Protein AF-A0A7V4DCA7-F1 (afdb_monomer)

Radius of gyration: 17.15 Å; Cα contacts (8 Å, |Δi|>4): 212; chains: 1; bounding box: 42×30×45 Å

Secondary structure (DSSP, 8-state):
-HHHHHHHHHHHHHHHHHHHHHTHHHHHHHHHHHHTTS---HHHHHHHHHHHHHTTSS-HHHHHHHHHHHHHHHHHHHHHIIIIIHHHHHHHHHHHHT--HHHHHHHHHHHHHHHHHHHHHHTTSHHHHHHTHHHHHHTT--HHHHHHHHHHHHHHHHHHHHHH-

pLDDT: mean 76.74, std 6.55, range [48.75, 86.94]

Foldseek 3Di:
DVVVVVVLVVLLVVLVVLCVVVPLLSLLQLLLCVLALNPRPPLNNLQVNLVCVVVVNDPPVSSLVSNLNSNLNSLVVLLQCLQVVVVVCCVVCVVVVVHDPVVLVVLLVCCVPCVLVQQLVLLVPSVSSSVSSNSNSSSVHDSVSNSVSSSVSSSVVSVCSSVVD

Structure (mmCIF, N/CA/C/O backbone):
data_AF-A0A7V4DCA7-F1
#
_entry.id   AF-A0A7V4DCA7-F1
#
loop_
_atom_site.group_PDB
_atom_site.id
_atom_site.type_symbol
_atom_site.label_atom_id
_atom_site.label_alt_id
_atom_site.label_comp_id
_atom_site.label_asym_id
_atom_site.label_entity_id
_atom_site.label_seq_id
_atom_site.pdbx_PDB_ins_code
_atom_site.Cartn_x
_atom_site.Cartn_y
_atom_site.Cartn_z
_atom_site.occupancy
_atom_site.B_iso_or_equiv
_atom_site.auth_seq_id
_atom_site.auth_comp_id
_atom_site.auth_asym_id
_atom_site.auth_atom_id
_atom_site.pdbx_PDB_model_num
ATOM 1 N N . MET A 1 1 ? 15.600 -20.310 13.350 1.00 59.81 1 MET A N 1
ATOM 2 C CA . MET A 1 1 ? 14.137 -20.286 13.568 1.00 59.81 1 MET A CA 1
ATOM 3 C C . MET A 1 1 ? 13.733 -19.337 14.700 1.00 59.81 1 MET A C 1
ATOM 5 O O . MET A 1 1 ? 12.835 -18.543 14.474 1.00 59.81 1 MET A O 1
ATOM 9 N N . HIS A 1 2 ? 14.428 -19.319 15.850 1.00 68.44 2 HIS A N 1
ATOM 10 C CA . HIS A 1 2 ? 14.151 -18.386 16.965 1.00 68.44 2 HIS A CA 1
ATOM 11 C C . HIS A 1 2 ? 14.160 -16.890 16.597 1.00 68.44 2 HIS A C 1
ATOM 13 O O . HIS A 1 2 ? 13.247 -16.171 16.986 1.00 68.44 2 HIS A O 1
ATOM 19 N N . TRP A 1 3 ? 15.122 -16.439 15.785 1.00 73.81 3 TRP A N 1
ATOM 20 C CA . TRP A 1 3 ? 15.249 -15.021 15.411 1.00 73.81 3 TRP A CA 1
ATOM 21 C C . TRP A 1 3 ? 14.039 -14.467 14.631 1.00 73.81 3 TRP A C 1
ATOM 23 O O . TRP A 1 3 ? 13.677 -13.306 14.795 1.00 73.81 3 TRP A O 1
ATOM 33 N N . ILE A 1 4 ? 13.380 -15.298 13.811 1.00 70.81 4 ILE A N 1
ATOM 34 C CA . ILE A 1 4 ? 12.177 -14.906 13.054 1.00 70.81 4 ILE A CA 1
ATOM 35 C C . ILE A 1 4 ? 11.004 -14.705 14.013 1.00 70.81 4 ILE A C 1
ATOM 37 O O . ILE A 1 4 ? 10.271 -13.728 13.901 1.00 70.81 4 ILE A O 1
ATOM 41 N N . VAL A 1 5 ? 10.841 -15.613 14.976 1.00 72.88 5 VAL A N 1
ATOM 42 C CA . VAL A 1 5 ? 9.752 -15.547 15.957 1.00 72.88 5 VAL A CA 1
ATOM 43 C C . VAL A 1 5 ? 9.923 -14.334 16.872 1.00 72.88 5 VAL A C 1
ATOM 45 O O . VAL A 1 5 ? 8.955 -13.622 17.129 1.00 72.88 5 VAL A O 1
ATOM 48 N N . GLU A 1 6 ? 11.150 -14.037 17.303 1.00 77.62 6 GLU A N 1
ATOM 49 C CA . GLU A 1 6 ? 11.446 -12.833 18.087 1.00 77.62 6 GLU A CA 1
ATOM 50 C C . GLU A 1 6 ? 11.138 -11.554 17.307 1.00 77.62 6 GLU A C 1
ATOM 52 O O . GLU A 1 6 ? 10.431 -10.684 17.818 1.00 77.62 6 GLU A O 1
ATOM 57 N N . PHE A 1 7 ? 11.579 -11.472 16.050 1.00 75.75 7 PHE A N 1
ATOM 58 C CA . PHE A 1 7 ? 11.299 -10.335 15.176 1.00 75.75 7 PHE A CA 1
ATOM 59 C C . PHE A 1 7 ? 9.793 -10.115 14.969 1.00 75.75 7 PHE A C 1
ATOM 61 O O . PHE A 1 7 ? 9.291 -9.005 15.157 1.00 75.75 7 PHE A O 1
ATOM 68 N N . LEU A 1 8 ? 9.048 -11.181 14.665 1.00 71.81 8 LEU A N 1
ATOM 69 C CA . LEU A 1 8 ? 7.593 -11.120 14.514 1.00 71.81 8 LEU A CA 1
ATOM 70 C C . LEU A 1 8 ? 6.901 -10.706 15.818 1.00 71.81 8 LEU A C 1
ATOM 72 O O . LEU A 1 8 ? 5.982 -9.886 15.797 1.00 71.81 8 LEU A O 1
ATOM 76 N N . SER A 1 9 ? 7.355 -11.219 16.963 1.00 74.38 9 SER A N 1
ATOM 77 C CA . SER A 1 9 ? 6.796 -10.862 18.270 1.00 74.38 9 SER A CA 1
ATOM 78 C C . SER A 1 9 ? 7.044 -9.393 18.627 1.00 74.38 9 SER A C 1
ATOM 80 O O . SER A 1 9 ? 6.167 -8.734 19.187 1.00 74.38 9 SER A O 1
ATOM 82 N N . TRP A 1 10 ? 8.208 -8.853 18.257 1.00 80.00 10 TRP A N 1
ATOM 83 C CA . TRP A 1 10 ? 8.557 -7.451 18.459 1.00 80.00 10 TRP A CA 1
ATOM 84 C C . TRP A 1 10 ? 7.662 -6.529 17.624 1.00 80.00 10 TRP A C 1
ATOM 86 O O . TRP A 1 10 ? 7.063 -5.602 18.173 1.00 80.00 10 TRP A O 1
ATOM 96 N N . ILE A 1 11 ? 7.472 -6.843 16.336 1.00 76.12 11 ILE A N 1
ATOM 97 C CA . ILE A 1 11 ? 6.549 -6.104 15.460 1.00 76.12 11 ILE A CA 1
ATOM 98 C C . ILE A 1 11 ? 5.119 -6.167 15.998 1.00 76.12 11 ILE A C 1
ATOM 100 O O . ILE A 1 11 ? 4.433 -5.148 16.053 1.00 76.12 11 ILE A O 1
ATOM 104 N N . SER A 1 12 ? 4.679 -7.345 16.439 1.00 71.94 12 SER A N 1
ATOM 105 C CA . SER A 1 12 ? 3.325 -7.542 16.964 1.00 71.94 12 SER A CA 1
ATOM 106 C C . SER A 1 12 ? 3.071 -6.693 18.210 1.00 71.94 12 SER A C 1
ATOM 108 O O . SER A 1 12 ? 2.032 -6.046 18.314 1.00 71.94 12 SER A O 1
ATOM 110 N N . LYS A 1 13 ? 4.037 -6.625 19.136 1.00 79.56 13 LYS A N 1
ATOM 111 C CA . LYS A 1 13 ? 3.939 -5.776 20.333 1.00 79.56 13 LYS A CA 1
ATOM 112 C C . LYS A 1 13 ? 3.826 -4.297 19.976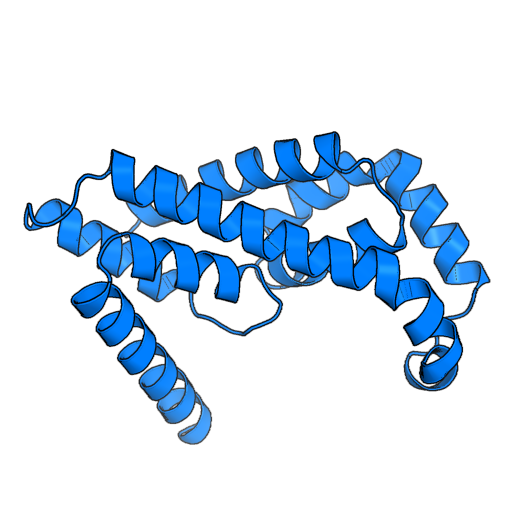 1.00 79.56 13 LYS A C 1
ATOM 114 O O . LYS A 1 13 ? 2.999 -3.603 20.559 1.00 79.56 13 LYS A O 1
ATOM 119 N N . ILE A 1 14 ? 4.615 -3.826 19.008 1.00 81.31 14 ILE A N 1
ATOM 120 C CA . ILE A 1 14 ? 4.541 -2.440 18.524 1.00 81.31 14 ILE A CA 1
ATOM 121 C C . ILE A 1 14 ? 3.181 -2.164 17.885 1.00 81.31 14 ILE A C 1
ATOM 123 O O . ILE A 1 14 ? 2.568 -1.140 18.179 1.00 81.31 14 ILE A O 1
ATOM 127 N N . ALA A 1 15 ? 2.690 -3.083 17.053 1.00 75.19 15 ALA A N 1
ATOM 128 C CA . ALA A 1 15 ? 1.397 -2.950 16.398 1.00 75.19 15 ALA A CA 1
ATOM 129 C C . ALA A 1 15 ? 0.251 -2.864 17.415 1.00 75.19 15 ALA A C 1
ATOM 131 O O . ALA A 1 15 ? -0.544 -1.928 17.370 1.00 75.19 15 ALA A O 1
ATOM 132 N N . ILE A 1 16 ? 0.210 -3.779 18.384 1.00 78.25 16 ILE A N 1
ATOM 133 C CA . ILE A 1 16 ? -0.795 -3.766 19.454 1.00 78.25 16 ILE A CA 1
ATOM 134 C C . ILE A 1 16 ? -0.687 -2.476 20.268 1.00 78.25 16 ILE A C 1
ATOM 136 O O . ILE A 1 16 ? -1.698 -1.837 20.536 1.00 78.25 16 ILE A O 1
ATOM 140 N N . HIS A 1 17 ? 0.527 -2.045 20.619 1.00 81.69 17 HIS A N 1
ATOM 141 C CA . HIS A 1 17 ? 0.721 -0.812 21.377 1.00 81.69 17 HIS A CA 1
ATOM 142 C C . HIS A 1 17 ? 0.223 0.424 20.611 1.00 81.69 17 HIS A C 1
ATOM 144 O O . HIS A 1 17 ? -0.448 1.277 21.193 1.00 81.69 17 HIS A O 1
ATOM 150 N N . LEU A 1 18 ? 0.477 0.496 19.300 1.00 80.56 18 LEU A N 1
ATOM 151 C CA . LEU A 1 18 ? -0.024 1.565 18.436 1.00 80.56 18 LEU A CA 1
ATOM 152 C C . LEU A 1 18 ? -1.551 1.564 18.350 1.00 80.56 18 LEU A C 1
ATOM 154 O O . LEU A 1 18 ? -2.153 2.629 18.453 1.00 80.56 18 LEU A O 1
ATOM 158 N N . ILE A 1 19 ? -2.186 0.400 18.206 1.00 80.06 19 ILE A N 1
ATOM 159 C CA . ILE A 1 19 ? -3.654 0.290 18.171 1.00 80.06 19 ILE A CA 1
ATOM 160 C C . ILE A 1 19 ? -4.255 0.688 19.521 1.00 80.06 19 ILE A C 1
ATOM 162 O O . ILE A 1 19 ? -5.206 1.463 19.556 1.00 80.06 19 ILE A O 1
ATOM 166 N N . SER A 1 20 ? -3.678 0.229 20.632 1.00 76.81 20 SER A N 1
ATOM 167 C CA . SER A 1 20 ? -4.156 0.570 21.976 1.00 76.81 20 SER A CA 1
ATOM 168 C C . SER A 1 20 ? -3.972 2.052 22.320 1.00 76.81 20 SER A C 1
ATOM 170 O O . SER A 1 20 ? -4.763 2.595 23.083 1.00 76.81 20 SER A O 1
ATOM 172 N N . THR A 1 21 ? -2.955 2.717 21.760 1.00 81.62 21 THR A N 1
ATOM 173 C CA . THR A 1 21 ? -2.654 4.132 22.054 1.00 81.62 21 THR A CA 1
ATOM 174 C C . THR A 1 21 ? -3.377 5.096 21.111 1.00 81.62 21 THR A C 1
ATOM 176 O O . THR A 1 21 ? -3.926 6.100 21.552 1.00 81.62 21 THR A O 1
ATOM 179 N N . PHE A 1 22 ? -3.383 4.804 19.807 1.00 79.62 22 PHE A N 1
ATOM 180 C CA . PHE A 1 22 ? -3.925 5.685 18.763 1.00 79.62 22 PHE A CA 1
ATOM 181 C C . PHE A 1 22 ? -5.307 5.262 18.251 1.00 79.62 22 PHE A C 1
ATOM 183 O O . PHE A 1 22 ? -5.894 5.946 17.408 1.00 79.62 22 PHE A O 1
ATOM 190 N N . GLY A 1 23 ? -5.835 4.128 18.708 1.00 84.38 23 GLY A N 1
ATOM 191 C CA . GLY A 1 23 ? -7.133 3.624 18.289 1.00 84.38 23 GLY A CA 1
ATOM 192 C C . GLY A 1 23 ? -7.193 3.349 16.781 1.00 84.38 23 GLY A C 1
ATOM 193 O O . GLY A 1 23 ? -6.313 2.709 16.198 1.00 84.38 23 GLY A O 1
ATOM 194 N N . TYR A 1 24 ? -8.202 3.923 16.122 1.00 81.06 24 TYR A N 1
ATOM 195 C CA . TYR A 1 24 ? -8.364 3.885 14.663 1.00 81.06 24 TYR A CA 1
ATOM 196 C C . TYR A 1 24 ? -7.169 4.479 13.898 1.00 81.06 24 TYR A C 1
ATOM 198 O O . TYR A 1 24 ? -6.848 4.018 12.803 1.00 81.06 24 TYR A O 1
ATOM 206 N N . GLY A 1 25 ? -6.475 5.469 14.474 1.00 81.38 25 GLY A N 1
ATOM 207 C CA . GLY A 1 25 ? -5.262 6.039 13.883 1.00 81.38 25 GLY A CA 1
ATOM 208 C C . GLY A 1 25 ? -4.106 5.036 13.839 1.00 81.38 25 GLY A C 1
ATOM 209 O O . GLY A 1 25 ? -3.335 5.025 12.881 1.00 81.38 25 GLY A O 1
ATOM 210 N N . GLY A 1 26 ? -4.032 4.137 14.826 1.00 84.19 26 GLY A N 1
ATOM 211 C CA . GLY A 1 26 ? -3.068 3.038 14.847 1.00 84.19 26 GLY A CA 1
ATOM 212 C C . GLY A 1 26 ? -3.318 2.048 13.711 1.00 84.19 26 GLY A C 1
ATOM 213 O O . GLY A 1 26 ? -2.383 1.681 13.004 1.00 84.19 26 GLY A O 1
ATOM 214 N N . VAL A 1 27 ? -4.586 1.693 13.468 1.00 82.38 27 VAL A N 1
ATOM 215 C CA . VAL A 1 27 ? -4.991 0.844 12.332 1.00 82.38 27 VAL A CA 1
ATOM 216 C C . VAL A 1 27 ? -4.608 1.495 11.001 1.00 82.38 27 VAL A C 1
ATOM 218 O O . VAL A 1 27 ? -4.006 0.841 10.153 1.00 82.38 27 VAL A O 1
ATOM 221 N N . PHE A 1 28 ? -4.888 2.791 10.833 1.00 85.38 28 PHE A N 1
ATOM 222 C CA . PHE A 1 28 ? -4.505 3.537 9.632 1.00 85.38 28 PHE A CA 1
ATOM 223 C C . PHE A 1 28 ? -2.987 3.510 9.394 1.00 85.38 28 PHE A C 1
ATOM 225 O O . PHE A 1 28 ? -2.542 3.176 8.297 1.00 85.38 28 PHE A O 1
ATOM 232 N N . LEU A 1 29 ? -2.186 3.828 10.417 1.00 83.75 29 LEU A N 1
ATOM 233 C CA . LEU A 1 29 ? -0.725 3.876 10.299 1.00 83.75 29 LEU A CA 1
ATOM 234 C C . LEU A 1 29 ? -0.124 2.502 10.015 1.00 83.75 29 LEU A C 1
ATOM 236 O O . LEU A 1 29 ? 0.757 2.386 9.166 1.00 83.75 29 LEU A O 1
ATOM 240 N N . LEU A 1 30 ? -0.611 1.460 10.689 1.00 83.56 30 LEU A N 1
ATOM 241 C CA . LEU A 1 30 ? -0.147 0.094 10.464 1.00 83.56 30 LEU A CA 1
ATOM 242 C C . LEU A 1 30 ? -0.492 -0.390 9.063 1.00 83.56 30 LEU A C 1
ATOM 244 O O . LEU A 1 30 ? 0.336 -1.032 8.426 1.00 83.56 30 LEU A O 1
ATOM 248 N N . MET A 1 31 ? -1.674 -0.038 8.558 1.00 83.44 31 MET A N 1
ATOM 249 C CA . MET A 1 31 ? -2.079 -0.407 7.206 1.00 83.44 31 MET A CA 1
ATOM 250 C C . MET A 1 31 ? -1.331 0.383 6.136 1.00 83.44 31 MET A C 1
ATOM 252 O O . MET A 1 31 ? -0.980 -0.168 5.095 1.00 83.44 31 MET A O 1
ATOM 256 N N . ALA A 1 32 ? -0.998 1.644 6.410 1.00 83.50 32 ALA A N 1
ATOM 257 C CA . ALA A 1 32 ? -0.099 2.416 5.563 1.00 83.50 32 ALA A CA 1
ATOM 258 C C . ALA A 1 32 ? 1.319 1.832 5.551 1.00 83.50 32 ALA A C 1
ATOM 260 O O . ALA A 1 32 ? 1.914 1.710 4.483 1.00 83.50 32 ALA A O 1
ATOM 261 N N . ALA A 1 33 ? 1.841 1.428 6.709 1.00 81.75 33 ALA A N 1
ATOM 262 C CA . ALA A 1 33 ? 3.152 0.800 6.821 1.00 81.75 33 ALA A CA 1
ATOM 263 C C . ALA A 1 33 ? 3.198 -0.574 6.134 1.00 81.75 33 ALA A C 1
ATOM 265 O O . ALA A 1 33 ? 4.167 -0.862 5.445 1.00 81.75 33 ALA A O 1
ATOM 266 N N . GLU A 1 34 ? 2.144 -1.382 6.261 1.00 77.31 34 GLU A N 1
ATOM 267 C CA . GLU A 1 34 ? 2.004 -2.680 5.586 1.00 77.31 34 GLU A CA 1
ATOM 268 C C . GLU A 1 34 ? 1.886 -2.559 4.065 1.00 77.31 34 GLU A C 1
ATOM 270 O O . GLU A 1 34 ? 2.388 -3.396 3.314 1.00 77.31 34 GLU A O 1
ATOM 275 N N . SER A 1 35 ? 1.206 -1.514 3.596 1.00 72.50 35 SER A N 1
ATOM 276 C CA . SER A 1 35 ? 1.109 -1.217 2.168 1.00 72.50 35 SER A CA 1
ATOM 277 C C . SER A 1 35 ? 2.353 -0.509 1.622 1.00 72.50 35 SER A C 1
ATOM 279 O O . SER A 1 35 ? 2.540 -0.441 0.404 1.00 72.50 35 SER A O 1
ATOM 281 N N . MET A 1 36 ? 3.228 -0.006 2.497 1.00 70.81 36 MET A N 1
ATOM 282 C CA . MET A 1 36 ? 4.637 0.184 2.167 1.00 70.81 36 MET A CA 1
ATOM 283 C C . MET A 1 36 ? 5.354 -1.168 2.210 1.00 70.81 36 MET A C 1
ATOM 285 O O . MET A 1 36 ? 4.877 -2.128 2.789 1.00 70.81 36 MET A O 1
ATOM 289 N N . ILE A 1 37 ? 6.544 -1.266 1.625 1.00 65.12 37 ILE A N 1
ATOM 290 C CA . ILE A 1 37 ? 7.363 -2.503 1.615 1.00 65.12 37 ILE A CA 1
ATOM 291 C C . ILE A 1 37 ? 7.829 -2.922 3.024 1.00 65.12 37 ILE A C 1
ATOM 293 O O . ILE A 1 37 ? 8.635 -3.835 3.188 1.00 65.12 37 ILE A O 1
ATOM 297 N N . LEU A 1 38 ? 7.330 -2.257 4.066 1.00 65.56 38 LEU A N 1
ATOM 298 C CA . LEU A 1 38 ? 7.600 -2.620 5.436 1.00 65.56 38 LEU A CA 1
ATOM 299 C C . LEU A 1 38 ? 6.894 -3.957 5.732 1.00 65.56 38 LEU A C 1
ATOM 301 O O . LEU A 1 38 ? 5.680 -4.059 5.550 1.00 65.56 38 LEU A O 1
ATOM 305 N N . PRO A 1 39 ? 7.623 -4.987 6.190 1.00 62.53 39 PRO A N 1
ATOM 306 C CA . PRO A 1 39 ? 7.043 -6.288 6.494 1.00 62.53 39 PRO A CA 1
ATOM 307 C C . PRO A 1 39 ? 6.223 -6.196 7.786 1.00 62.53 39 PRO A C 1
ATOM 309 O O . PRO A 1 39 ? 6.699 -6.528 8.869 1.00 62.53 39 PRO A O 1
ATOM 312 N N 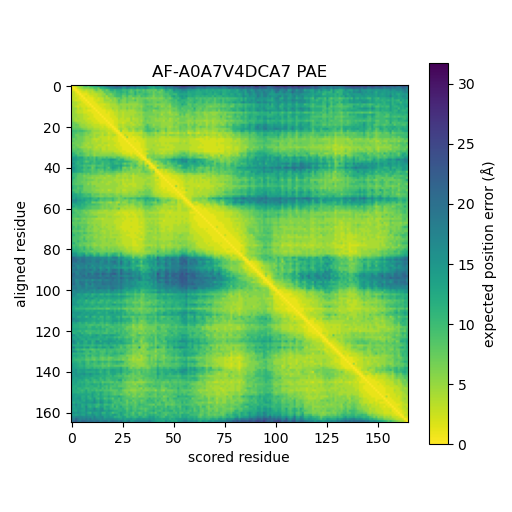. VAL A 1 40 ? 4.990 -5.703 7.677 1.00 67.38 40 VAL A N 1
ATOM 313 C CA . VAL A 1 40 ? 4.015 -5.648 8.770 1.00 67.38 40 VAL A CA 1
ATOM 314 C C . VAL A 1 40 ? 2.994 -6.770 8.557 1.00 67.38 40 VAL A C 1
ATOM 316 O O . VAL A 1 40 ? 2.374 -6.833 7.494 1.00 67.38 40 VAL A O 1
ATOM 319 N N . PRO A 1 41 ? 2.782 -7.662 9.539 1.00 66.75 41 PRO A N 1
ATOM 320 C CA . PRO A 1 41 ? 1.818 -8.748 9.423 1.00 66.75 41 PRO A CA 1
ATOM 321 C C . PRO A 1 41 ? 0.382 -8.210 9.550 1.00 66.75 41 PRO A C 1
ATOM 323 O O . PRO A 1 41 ? -0.184 -8.159 10.643 1.00 66.75 41 PRO A O 1
ATOM 326 N N . ALA A 1 42 ? -0.235 -7.818 8.428 1.00 66.31 42 ALA A N 1
ATOM 327 C CA . ALA A 1 42 ? -1.658 -7.440 8.377 1.00 66.31 42 ALA A CA 1
ATOM 328 C C . ALA A 1 42 ? -2.592 -8.544 8.897 1.00 66.31 42 ALA A C 1
ATOM 330 O O . ALA A 1 42 ? -3.652 -8.249 9.446 1.00 66.31 42 ALA A O 1
ATOM 331 N N . GLU A 1 43 ? -2.156 -9.798 8.770 1.00 67.25 43 GLU A N 1
ATOM 332 C CA . GLU A 1 43 ? -2.814 -11.000 9.291 1.00 67.25 43 GLU A CA 1
ATOM 333 C C . GLU A 1 43 ? -3.001 -10.974 10.815 1.00 67.25 43 GLU A C 1
ATOM 335 O O . GLU A 1 43 ? -3.839 -11.698 11.327 1.00 67.25 43 GLU A O 1
ATOM 340 N N . LEU A 1 44 ? -2.263 -10.132 11.547 1.00 71.69 44 LEU A N 1
ATOM 341 C CA . LEU A 1 44 ? -2.451 -9.932 12.988 1.00 71.69 44 LEU A CA 1
ATOM 342 C C . LEU A 1 44 ? -3.216 -8.643 13.296 1.00 71.69 44 LEU A C 1
ATOM 344 O O . LEU A 1 44 ? -4.039 -8.608 14.208 1.00 71.69 44 LEU A O 1
ATOM 348 N N . VAL A 1 45 ? -2.969 -7.582 12.525 1.00 76.19 45 VAL A N 1
ATOM 349 C CA . VAL A 1 45 ? -3.570 -6.256 12.741 1.00 76.19 45 VAL A CA 1
ATOM 350 C C . VAL A 1 45 ? -5.083 -6.285 12.521 1.00 76.19 45 VAL A C 1
ATOM 352 O O . VAL A 1 45 ? -5.826 -5.765 13.352 1.00 76.19 45 VAL A O 1
ATOM 355 N N . MET A 1 46 ? -5.543 -6.896 11.425 1.00 77.19 46 MET A N 1
ATOM 356 C CA . MET A 1 46 ? -6.965 -6.905 11.064 1.00 77.19 46 MET A CA 1
ATOM 357 C C . MET A 1 46 ? -7.811 -7.791 11.992 1.00 77.19 46 MET A C 1
ATOM 359 O O . MET A 1 46 ? -8.820 -7.284 12.485 1.00 77.19 46 MET A O 1
ATOM 363 N N . PRO A 1 47 ? -7.415 -9.037 12.328 1.00 79.88 47 PRO A N 1
ATOM 364 C CA . PRO A 1 47 ? -8.157 -9.837 13.306 1.00 79.88 47 PRO A CA 1
ATOM 365 C C . PRO A 1 47 ? -8.163 -9.214 14.703 1.00 79.88 47 PRO A C 1
ATOM 367 O O . PRO A 1 47 ? -9.193 -9.217 15.369 1.00 79.88 47 PRO A O 1
ATOM 370 N N . PHE A 1 48 ? -7.058 -8.595 15.138 1.00 79.06 48 PHE A N 1
ATOM 371 C CA . PHE A 1 48 ? -7.031 -7.887 16.421 1.00 79.06 48 PHE A CA 1
ATOM 372 C C . PHE A 1 48 ? -7.964 -6.666 16.427 1.00 79.06 48 PHE A C 1
ATOM 374 O O . PHE A 1 48 ? -8.701 -6.448 17.388 1.00 79.06 48 PHE A O 1
ATOM 381 N N . ALA A 1 49 ? -7.987 -5.891 15.339 1.00 78.38 49 ALA A N 1
ATOM 382 C CA . ALA A 1 49 ? -8.935 -4.792 15.187 1.00 78.38 49 ALA A CA 1
ATOM 383 C C . ALA A 1 49 ? -10.392 -5.293 15.156 1.00 78.38 49 ALA A C 1
ATOM 385 O O . ALA A 1 49 ? -11.249 -4.673 15.781 1.00 78.38 49 ALA A O 1
ATOM 386 N N . GLY A 1 50 ? -10.666 -6.426 14.499 1.00 76.88 50 GLY A N 1
ATOM 387 C CA . GLY A 1 50 ? -11.974 -7.092 14.501 1.00 76.88 50 GLY A CA 1
ATOM 388 C C . GLY A 1 50 ? -12.396 -7.577 15.892 1.00 76.88 50 GLY A C 1
ATOM 389 O O . GLY A 1 50 ? -13.518 -7.326 16.323 1.00 76.88 50 GLY A O 1
ATOM 390 N N . PHE A 1 51 ? -11.477 -8.161 16.661 1.00 79.75 51 PHE A N 1
ATOM 391 C CA . PHE A 1 51 ? -11.721 -8.546 18.052 1.00 79.75 51 PHE A CA 1
ATOM 392 C C . PHE A 1 51 ? -12.114 -7.343 18.928 1.00 79.75 51 PHE A C 1
ATOM 394 O O . PHE A 1 51 ? -13.057 -7.423 19.715 1.00 79.75 51 PHE A O 1
ATOM 401 N N . LEU A 1 52 ? -11.454 -6.192 18.749 1.00 78.75 52 LEU A N 1
ATOM 402 C CA . LEU A 1 52 ? -11.813 -4.947 19.441 1.00 78.75 52 LEU A CA 1
ATOM 403 C C . LEU A 1 52 ? -13.189 -4.400 19.027 1.00 78.75 52 LEU A C 1
ATOM 405 O O . LEU A 1 52 ? -13.841 -3.728 19.831 1.00 78.75 52 LEU A O 1
ATOM 409 N N . VAL A 1 53 ? -13.652 -4.699 17.808 1.00 81.94 53 VAL A N 1
ATOM 410 C CA . VAL A 1 53 ? -15.023 -4.393 17.369 1.00 81.94 53 VAL A CA 1
ATOM 411 C C . VAL A 1 53 ? -16.034 -5.264 18.112 1.00 81.94 53 VAL A C 1
ATOM 413 O O . VAL A 1 53 ? -17.019 -4.740 18.626 1.00 81.94 53 VAL A O 1
ATOM 416 N N . VAL A 1 54 ? -15.773 -6.570 18.244 1.00 79.75 54 VAL A N 1
ATOM 417 C CA . VAL A 1 54 ? -16.652 -7.497 18.985 1.00 79.75 54 VAL A CA 1
ATOM 418 C C . VAL A 1 54 ? -16.732 -7.131 20.470 1.00 79.75 54 VAL A C 1
ATOM 420 O O . VAL A 1 54 ? -17.799 -7.226 21.069 1.00 79.75 54 VAL A O 1
ATOM 423 N N . GLN A 1 55 ? -15.639 -6.640 21.062 1.00 81.12 55 GLN A N 1
ATOM 424 C CA . GLN A 1 55 ? -15.644 -6.122 22.436 1.00 81.12 55 GLN A CA 1
ATOM 425 C C . GLN A 1 55 ? -16.404 -4.792 22.612 1.00 81.12 55 GLN A C 1
ATOM 427 O O . GLN A 1 55 ? -16.522 -4.307 23.735 1.00 81.12 55 GLN A O 1
ATOM 432 N N . GLY A 1 56 ? -16.907 -4.182 21.535 1.00 78.25 56 GLY A N 1
ATOM 433 C CA . GLY A 1 56 ? -17.641 -2.914 21.575 1.00 78.25 56 GLY A CA 1
ATOM 434 C C . GLY A 1 56 ? -16.757 -1.669 21.691 1.00 78.25 56 GLY A C 1
ATOM 435 O O . GLY A 1 56 ? -17.278 -0.558 21.764 1.00 78.25 56 GLY A O 1
ATOM 436 N N . ASN A 1 57 ? -15.430 -1.830 21.671 1.00 75.69 57 ASN A N 1
ATOM 437 C CA . ASN A 1 57 ? -14.488 -0.714 21.741 1.00 75.69 57 ASN A CA 1
ATOM 438 C C . ASN A 1 57 ? -14.357 0.005 20.392 1.00 75.69 57 ASN A C 1
ATOM 440 O O . ASN A 1 57 ? -14.177 1.223 20.371 1.00 75.69 57 ASN A O 1
ATOM 444 N N . PHE A 1 58 ? -14.483 -0.721 19.272 1.00 80.31 58 PHE A N 1
ATOM 445 C CA . PHE A 1 58 ? -14.426 -0.159 17.920 1.00 80.31 58 PHE A CA 1
ATOM 446 C C . PHE A 1 58 ? -15.694 -0.389 17.096 1.00 80.31 58 PHE A C 1
ATOM 448 O O . PHE A 1 58 ? -16.423 -1.357 17.277 1.00 80.31 58 PHE A O 1
ATOM 455 N N . LYS A 1 59 ? -15.928 0.496 16.121 1.00 83.00 59 L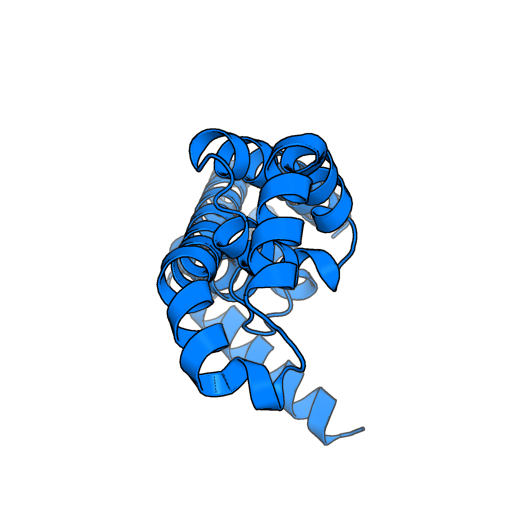YS A N 1
ATOM 456 C CA . LYS A 1 59 ? -16.937 0.301 15.074 1.00 83.00 59 LYS A CA 1
ATOM 457 C C . LYS A 1 59 ? -16.310 -0.346 13.845 1.00 83.00 59 LYS A C 1
ATOM 459 O O . LYS A 1 59 ? -15.296 0.143 13.344 1.00 83.00 59 LYS A O 1
ATOM 464 N N . MET A 1 60 ? -16.964 -1.380 13.315 1.00 79.00 60 MET A N 1
ATOM 465 C CA . MET A 1 60 ? -16.549 -2.084 12.092 1.00 79.00 60 MET A CA 1
ATOM 466 C C . MET A 1 60 ? -16.331 -1.115 10.920 1.00 79.00 60 MET A C 1
ATOM 468 O O . MET A 1 60 ? -15.326 -1.185 10.219 1.00 79.00 60 MET A O 1
ATOM 472 N N . GLU A 1 61 ? -17.245 -0.157 10.758 1.00 83.00 61 GLU A N 1
ATOM 473 C CA . GLU A 1 61 ? -17.213 0.859 9.699 1.00 83.00 61 GLU A CA 1
ATOM 474 C C . GLU A 1 61 ? -15.952 1.728 9.785 1.00 83.00 61 GLU A C 1
ATOM 476 O O . GLU A 1 61 ? -15.291 1.987 8.780 1.00 83.00 61 GLU A O 1
ATOM 481 N N . ALA A 1 62 ? -15.580 2.146 10.998 1.00 83.62 62 ALA A N 1
ATOM 482 C CA . ALA A 1 62 ? -14.418 2.994 11.231 1.00 83.62 62 ALA A CA 1
ATOM 483 C C . ALA A 1 62 ? -13.101 2.227 11.034 1.00 83.62 62 ALA A C 1
ATOM 485 O O . ALA A 1 62 ? -12.161 2.777 10.465 1.00 83.62 62 ALA A O 1
ATOM 486 N N . VAL A 1 63 ? -13.039 0.951 11.432 1.00 82.62 63 VAL A N 1
ATOM 487 C CA . VAL A 1 63 ? -11.885 0.072 11.160 1.00 82.62 63 VAL A CA 1
ATOM 488 C C . VAL A 1 63 ? -11.728 -0.173 9.659 1.00 82.62 63 VAL A C 1
ATOM 490 O O . VAL A 1 63 ? -10.620 -0.089 9.124 1.00 82.62 63 VAL A O 1
ATOM 493 N N . PHE A 1 64 ? -12.832 -0.417 8.951 1.00 82.50 64 PHE A N 1
ATOM 494 C CA . PHE A 1 64 ? -12.819 -0.586 7.502 1.00 82.50 64 PHE A CA 1
ATOM 495 C C . PHE A 1 64 ? -12.336 0.682 6.787 1.00 82.50 64 PHE A C 1
ATOM 497 O O . PHE A 1 64 ? -11.446 0.610 5.943 1.00 82.50 64 PHE A O 1
ATOM 504 N N . LEU A 1 65 ? -12.851 1.855 7.164 1.00 84.38 65 LEU A N 1
ATOM 505 C CA . LEU A 1 65 ? -12.405 3.127 6.590 1.00 84.38 65 LEU A CA 1
ATOM 506 C C . LEU A 1 65 ? -10.936 3.419 6.913 1.00 84.38 65 LEU A C 1
ATOM 508 O O . LEU A 1 65 ? -10.179 3.784 6.015 1.00 84.38 65 LEU A O 1
ATOM 512 N N . ALA A 1 66 ? -10.509 3.224 8.163 1.00 85.88 66 ALA A N 1
ATOM 513 C CA . ALA A 1 66 ? -9.126 3.445 8.577 1.00 85.88 66 ALA A CA 1
ATOM 514 C C . ALA A 1 66 ? -8.152 2.521 7.832 1.00 85.88 66 ALA A C 1
ATOM 516 O O . ALA A 1 66 ? -7.122 2.985 7.343 1.00 85.88 66 ALA A O 1
ATOM 517 N N . SER A 1 67 ? -8.491 1.236 7.693 1.00 83.06 67 SER A N 1
ATOM 518 C CA . SER A 1 67 ? -7.667 0.275 6.954 1.00 83.06 67 SER A CA 1
ATOM 519 C C . SER A 1 67 ? -7.625 0.581 5.457 1.00 83.06 67 SER A C 1
ATOM 521 O O . SER A 1 67 ? -6.542 0.624 4.881 1.00 83.06 67 SER A O 1
ATOM 523 N N . ALA A 1 68 ? -8.765 0.884 4.827 1.00 83.31 68 ALA A N 1
ATOM 524 C CA . ALA A 1 68 ? -8.823 1.228 3.408 1.00 83.31 68 ALA A CA 1
ATOM 525 C C . ALA A 1 68 ? -8.021 2.500 3.087 1.00 83.31 68 ALA A C 1
ATOM 527 O O . ALA A 1 68 ? -7.239 2.519 2.133 1.00 83.31 68 ALA A O 1
ATOM 528 N N . LEU A 1 69 ? -8.173 3.549 3.903 1.00 85.62 69 LEU A N 1
ATOM 529 C CA . LEU A 1 69 ? -7.425 4.797 3.747 1.00 85.62 69 LEU A CA 1
ATOM 530 C C . LEU A 1 69 ? -5.931 4.597 4.015 1.00 85.62 69 LEU A C 1
ATOM 532 O O . LEU A 1 69 ? -5.112 5.119 3.260 1.00 85.62 69 LEU A O 1
ATOM 536 N N . GLY A 1 70 ? -5.575 3.823 5.044 1.00 85.25 70 GLY A N 1
ATOM 537 C CA . GLY A 1 70 ? -4.187 3.506 5.374 1.00 85.25 70 GLY A CA 1
ATOM 538 C C . GLY A 1 70 ? -3.508 2.768 4.229 1.00 85.25 70 GLY A C 1
ATOM 539 O O . GLY A 1 70 ? -2.494 3.230 3.703 1.00 85.25 70 GLY A O 1
ATOM 540 N N . SER A 1 71 ? -4.120 1.683 3.753 1.00 83.06 71 SER A N 1
ATOM 541 C CA . SER A 1 71 ? -3.591 0.908 2.633 1.00 83.06 71 SER A CA 1
ATOM 542 C C . SER A 1 71 ? -3.473 1.732 1.351 1.00 83.06 71 SER A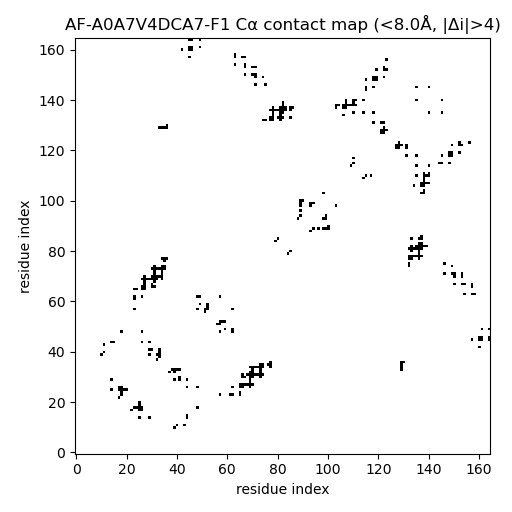 C 1
ATOM 544 O O . SER A 1 71 ? -2.477 1.616 0.632 1.00 83.06 71 SER A O 1
ATOM 546 N N . LEU A 1 72 ? -4.448 2.601 1.059 1.00 84.12 72 LEU A N 1
ATOM 547 C CA . LEU A 1 72 ? -4.376 3.516 -0.080 1.00 84.12 72 LEU A CA 1
ATOM 548 C C . LEU A 1 72 ? -3.199 4.487 0.060 1.00 84.12 72 LEU A C 1
ATOM 550 O O . LEU A 1 72 ? -2.437 4.659 -0.891 1.00 84.12 72 LEU A O 1
ATOM 554 N N . PHE A 1 73 ? -3.030 5.090 1.238 1.00 86.94 73 PHE A N 1
ATOM 555 C CA . PHE A 1 73 ? -1.960 6.044 1.511 1.00 86.94 73 PHE A CA 1
ATOM 556 C C . PHE A 1 73 ? -0.574 5.396 1.388 1.00 86.94 73 PHE A C 1
ATOM 558 O O . PHE A 1 73 ? 0.284 5.913 0.674 1.00 86.94 73 PHE A O 1
ATOM 565 N N . GLY A 1 74 ? -0.371 4.221 1.992 1.00 83.81 74 GLY A N 1
ATOM 566 C CA . GLY A 1 74 ? 0.883 3.466 1.885 1.00 83.81 74 GLY A CA 1
ATOM 567 C C . GLY A 1 74 ? 1.200 3.022 0.454 1.00 83.81 74 GLY A C 1
ATOM 568 O O . GLY A 1 74 ? 2.337 3.144 -0.014 1.00 83.81 74 GLY A O 1
ATOM 569 N N . SER A 1 75 ? 0.173 2.583 -0.282 1.00 82.38 75 SER A N 1
ATOM 570 C CA . SER A 1 75 ? 0.305 2.199 -1.693 1.00 82.38 75 SER A CA 1
ATOM 571 C C . SER A 1 75 ? 0.675 3.400 -2.570 1.00 82.38 75 SER A C 1
ATOM 573 O O . SER A 1 75 ? 1.537 3.283 -3.439 1.00 82.38 75 SER A O 1
ATOM 575 N N . LEU A 1 76 ? 0.062 4.565 -2.329 1.00 83.44 76 LEU A N 1
ATOM 576 C CA . LEU A 1 76 ? 0.378 5.817 -3.022 1.00 83.44 76 LEU A CA 1
ATOM 577 C C . LEU A 1 76 ? 1.799 6.292 -2.723 1.00 83.44 76 LEU A C 1
ATOM 579 O O . LEU A 1 76 ? 2.488 6.728 -3.644 1.00 83.44 76 LEU A O 1
ATOM 583 N N . LEU A 1 77 ? 2.257 6.175 -1.474 1.00 84.31 77 LEU A N 1
ATOM 584 C CA . LEU A 1 77 ? 3.630 6.520 -1.111 1.00 84.31 77 LEU A CA 1
ATOM 585 C C . LEU A 1 77 ? 4.622 5.633 -1.872 1.00 84.31 77 LEU A C 1
ATOM 587 O O . LEU A 1 77 ? 5.547 6.136 -2.504 1.00 84.31 77 LEU A O 1
ATOM 591 N N . SER A 1 78 ? 4.379 4.321 -1.895 1.00 82.94 78 SER A N 1
ATOM 592 C CA . SER A 1 78 ? 5.210 3.356 -2.626 1.00 82.94 78 SER A CA 1
ATOM 593 C C . SER A 1 78 ? 5.189 3.584 -4.137 1.00 82.94 78 SER A C 1
ATOM 595 O O . SER A 1 78 ? 6.231 3.524 -4.790 1.00 82.94 78 SER A O 1
ATOM 597 N N . TYR A 1 79 ? 4.025 3.921 -4.691 1.00 82.81 79 TYR A N 1
ATOM 598 C CA . TYR A 1 79 ? 3.889 4.332 -6.083 1.00 82.81 79 TYR A CA 1
ATOM 599 C C . TYR A 1 79 ? 4.686 5.612 -6.371 1.00 82.81 79 TYR A C 1
ATOM 601 O O . TYR A 1 79 ? 5.400 5.681 -7.371 1.00 82.81 79 TYR A O 1
ATOM 609 N N . ALA A 1 80 ? 4.615 6.622 -5.500 1.00 81.00 80 ALA A N 1
ATOM 610 C CA . ALA A 1 80 ? 5.351 7.873 -5.663 1.00 81.00 80 ALA A CA 1
ATOM 611 C C . ALA A 1 80 ? 6.865 7.639 -5.588 1.00 81.00 80 ALA A C 1
ATOM 613 O O . ALA A 1 80 ? 7.608 8.167 -6.419 1.00 81.00 80 ALA A O 1
ATOM 614 N N . MET A 1 81 ? 7.318 6.775 -4.673 1.00 79.62 81 MET A N 1
ATOM 615 C CA . MET A 1 81 ? 8.709 6.321 -4.618 1.00 79.62 81 MET A CA 1
ATOM 616 C C . MET A 1 81 ? 9.119 5.607 -5.911 1.00 79.62 81 MET A C 1
ATOM 618 O O . MET A 1 81 ? 10.183 5.902 -6.447 1.00 79.62 81 MET A O 1
ATOM 622 N N . GLY A 1 82 ? 8.277 4.730 -6.465 1.00 76.75 82 GLY A N 1
ATOM 623 C CA . GLY A 1 82 ? 8.529 4.075 -7.753 1.00 76.75 82 GLY A CA 1
ATOM 624 C C . GLY A 1 82 ? 8.565 5.056 -8.930 1.00 76.75 82 GLY A C 1
ATOM 625 O O . GLY A 1 82 ? 9.434 4.961 -9.791 1.00 76.75 82 GLY A O 1
ATOM 626 N N . ARG A 1 83 ? 7.681 6.056 -8.944 1.00 80.25 83 ARG A N 1
ATOM 627 C CA . ARG A 1 83 ? 7.562 7.039 -10.030 1.00 80.25 83 ARG A CA 1
ATOM 628 C C . ARG A 1 83 ? 8.685 8.072 -10.033 1.00 80.25 83 ARG A C 1
ATOM 630 O O . ARG A 1 83 ? 9.240 8.374 -11.087 1.00 80.25 83 ARG A O 1
ATOM 637 N N . MET A 1 84 ? 9.016 8.629 -8.868 1.00 76.88 84 MET A N 1
ATOM 638 C CA . MET A 1 84 ? 10.078 9.633 -8.718 1.00 76.88 84 MET A CA 1
ATOM 639 C C . MET A 1 84 ? 11.459 8.982 -8.611 1.00 76.88 84 MET A C 1
ATOM 641 O O . MET A 1 84 ? 12.439 9.483 -9.165 1.00 76.88 84 MET A O 1
ATOM 645 N N . GLY A 1 85 ? 11.535 7.865 -7.889 1.00 71.00 85 GLY A N 1
ATOM 646 C CA . GLY A 1 85 ? 12.760 7.125 -7.631 1.00 71.00 85 GLY A CA 1
ATOM 647 C C . GLY A 1 85 ? 13.139 6.186 -8.766 1.00 71.00 85 GLY A C 1
ATOM 648 O O . GLY A 1 85 ? 14.322 6.077 -9.038 1.00 71.00 85 GLY A O 1
ATOM 649 N N . GLY A 1 86 ? 12.195 5.577 -9.488 1.00 68.62 86 GLY A N 1
ATOM 650 C CA . GLY A 1 86 ? 12.474 4.560 -10.512 1.00 68.62 86 GLY A CA 1
ATOM 651 C C . GLY A 1 86 ? 13.529 4.974 -11.532 1.00 68.62 86 GLY A C 1
ATOM 652 O O . GLY A 1 86 ? 14.502 4.259 -11.743 1.00 68.62 86 GLY A O 1
ATOM 653 N N . HIS A 1 87 ? 13.407 6.178 -12.092 1.00 68.38 87 HIS A N 1
ATOM 654 C CA . HIS A 1 87 ? 14.377 6.676 -13.067 1.00 68.38 87 HIS A CA 1
ATOM 655 C C . HIS A 1 87 ? 15.756 6.945 -12.435 1.00 68.38 87 HIS A C 1
ATOM 657 O O . HIS A 1 87 ? 16.775 6.538 -12.983 1.00 68.38 87 HIS A O 1
ATOM 663 N N . ARG A 1 88 ? 15.815 7.572 -11.249 1.00 68.06 88 ARG A N 1
ATOM 664 C CA . ARG A 1 88 ? 17.092 7.850 -10.556 1.00 68.06 88 ARG A CA 1
ATOM 665 C C . ARG A 1 88 ? 17.750 6.590 -9.989 1.00 68.06 88 ARG A C 1
ATOM 667 O O . ARG A 1 88 ? 18.970 6.490 -10.002 1.00 68.06 88 ARG A O 1
ATOM 674 N N . VAL A 1 89 ? 16.961 5.650 -9.480 1.00 68.31 89 VAL A N 1
ATOM 675 C CA . VAL A 1 89 ? 17.413 4.377 -8.911 1.00 68.31 89 VAL A CA 1
ATOM 676 C C . VAL A 1 89 ? 17.913 3.469 -10.021 1.00 68.31 89 VAL A C 1
ATOM 678 O O . VAL A 1 89 ? 18.968 2.884 -9.853 1.00 68.31 89 VAL A O 1
ATOM 681 N N . ILE A 1 90 ? 17.258 3.408 -11.180 1.00 65.88 90 ILE A N 1
ATOM 682 C CA . ILE A 1 90 ? 17.769 2.624 -12.313 1.00 65.88 90 ILE A CA 1
ATOM 683 C C . ILE A 1 90 ? 19.028 3.277 -12.902 1.00 65.88 90 ILE A C 1
ATOM 685 O O . ILE A 1 90 ? 20.006 2.587 -13.159 1.00 65.88 90 ILE A O 1
ATOM 689 N N . LEU A 1 91 ? 19.098 4.609 -12.992 1.00 65.94 91 LEU A N 1
ATOM 690 C CA . LEU A 1 91 ? 20.329 5.285 -13.427 1.00 65.94 91 LEU A CA 1
ATOM 691 C C . LEU A 1 91 ? 21.509 5.102 -12.454 1.00 65.94 91 LEU A C 1
ATOM 693 O O . LEU A 1 91 ? 22.659 5.080 -12.886 1.00 65.94 91 LEU A O 1
ATOM 697 N N . ARG A 1 92 ? 21.251 4.981 -11.144 1.00 67.81 92 ARG A N 1
ATOM 698 C CA . ARG A 1 92 ? 22.302 4.908 -10.110 1.00 67.81 92 ARG A CA 1
ATOM 699 C C . ARG A 1 92 ? 22.628 3.482 -9.653 1.00 67.81 92 ARG A C 1
ATOM 701 O O . ARG A 1 92 ? 23.770 3.197 -9.313 1.00 67.81 92 ARG A O 1
ATOM 708 N N . PHE A 1 93 ? 21.636 2.598 -9.654 1.00 67.38 93 PHE A N 1
ATOM 709 C CA . PHE A 1 93 ? 21.689 1.218 -9.163 1.00 67.38 93 PHE A CA 1
ATOM 710 C C . PHE A 1 93 ? 21.234 0.176 -10.196 1.00 67.38 93 PHE A C 1
ATOM 712 O O . PHE A 1 93 ? 2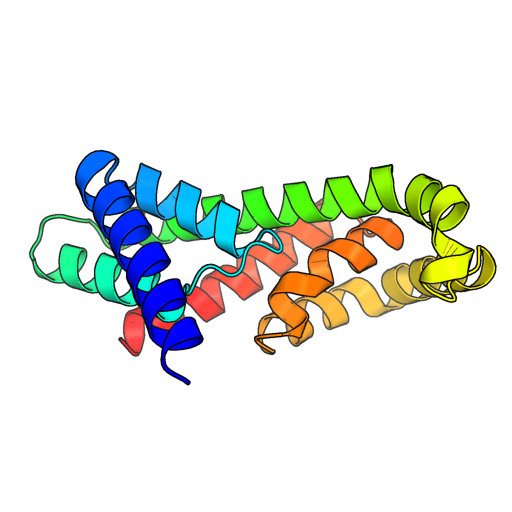1.271 -1.013 -9.891 1.00 67.38 93 PHE A O 1
ATOM 719 N N . GLY A 1 94 ? 20.862 0.562 -11.421 1.00 61.03 94 GLY A N 1
ATOM 720 C CA . GLY A 1 94 ? 20.434 -0.375 -12.470 1.00 61.03 94 GLY A CA 1
ATOM 721 C C . GLY A 1 94 ? 21.469 -1.459 -12.762 1.00 61.03 94 GLY A C 1
ATOM 722 O O . GLY A 1 94 ? 21.109 -2.614 -12.952 1.00 61.03 94 GLY A O 1
ATOM 723 N N . LYS A 1 95 ? 22.764 -1.140 -12.631 1.00 61.19 95 LYS A N 1
ATOM 724 C CA . LYS A 1 95 ? 23.859 -2.115 -12.763 1.00 61.19 95 LYS A CA 1
ATOM 725 C C . LYS A 1 95 ? 23.865 -3.195 -11.667 1.00 61.19 95 LYS A C 1
ATOM 727 O O . LYS A 1 95 ? 24.300 -4.308 -11.928 1.00 61.19 95 LYS A O 1
ATOM 732 N N . TYR A 1 96 ? 23.379 -2.879 -10.464 1.00 66.94 96 TYR A N 1
ATOM 733 C CA . TYR A 1 96 ? 23.243 -3.835 -9.353 1.00 66.94 96 TYR A CA 1
ATOM 734 C C . TYR A 1 96 ? 21.928 -4.618 -9.413 1.00 66.94 96 TYR A C 1
ATOM 736 O O . TYR A 1 96 ? 21.863 -5.739 -8.923 1.00 66.94 96 TYR A O 1
ATOM 744 N N . LEU A 1 97 ? 20.890 -4.032 -10.015 1.00 64.38 97 LEU A N 1
ATOM 745 C CA . LEU A 1 97 ? 19.573 -4.650 -10.174 1.00 64.38 97 LEU A CA 1
ATOM 746 C C . LEU A 1 97 ? 19.386 -5.354 -11.529 1.00 64.38 97 LEU A C 1
ATOM 748 O O . LEU A 1 97 ? 18.316 -5.904 -11.758 1.00 64.38 97 LEU A O 1
ATOM 752 N N . LEU A 1 98 ? 20.399 -5.343 -12.409 1.00 70.75 98 LEU A N 1
ATOM 753 C CA . LEU A 1 98 ? 20.325 -5.849 -13.791 1.00 70.75 98 LEU A CA 1
ATOM 754 C C . LEU A 1 98 ? 19.171 -5.217 -14.599 1.00 70.75 98 LEU A C 1
ATOM 756 O O . LEU A 1 98 ? 18.563 -5.876 -15.435 1.00 70.75 98 LEU A O 1
ATOM 760 N N . LEU A 1 99 ? 18.863 -3.943 -14.334 1.00 71.31 99 LEU A N 1
ATOM 761 C CA . LEU A 1 99 ? 17.791 -3.191 -14.991 1.00 71.31 99 LEU A CA 1
ATOM 762 C C . LEU A 1 99 ? 18.376 -2.105 -15.892 1.00 71.31 99 LEU A C 1
ATOM 764 O O . LEU A 1 99 ? 19.180 -1.293 -15.425 1.00 71.31 99 LEU A O 1
ATOM 768 N N . ASP A 1 100 ? 17.919 -2.048 -17.145 1.00 75.75 100 ASP A N 1
ATOM 769 C CA . ASP A 1 100 ? 18.300 -1.008 -18.105 1.00 75.75 100 ASP A CA 1
ATOM 770 C C . ASP A 1 100 ? 17.131 -0.053 -18.436 1.00 75.75 100 ASP A C 1
ATOM 772 O O . ASP A 1 100 ? 15.958 -0.312 -18.152 1.00 75.75 100 ASP A O 1
ATOM 776 N N . LEU A 1 101 ? 17.429 1.081 -19.078 1.00 76.31 101 LEU A N 1
ATOM 777 C CA . LEU A 1 101 ? 16.426 2.044 -19.552 1.00 76.31 101 LEU A CA 1
ATOM 778 C C . LEU A 1 101 ? 15.423 1.409 -20.532 1.00 76.31 101 LEU A C 1
ATOM 780 O O . LEU A 1 101 ? 14.266 1.837 -20.601 1.00 76.31 101 LEU A O 1
ATOM 784 N N . ALA A 1 102 ? 15.849 0.384 -21.275 1.00 79.56 102 ALA A N 1
ATOM 785 C CA . ALA A 1 102 ? 14.984 -0.392 -22.157 1.00 79.56 102 ALA A CA 1
ATOM 786 C C . ALA A 1 102 ? 13.909 -1.172 -21.376 1.00 79.56 102 ALA A C 1
ATOM 788 O O . ALA A 1 102 ? 12.742 -1.168 -21.774 1.00 79.56 102 ALA A O 1
ATOM 789 N N . ASP A 1 103 ? 14.264 -1.761 -20.230 1.00 77.62 103 ASP A N 1
ATOM 790 C CA . ASP A 1 103 ? 13.322 -2.471 -19.354 1.00 77.62 103 ASP A CA 1
ATOM 791 C C . ASP A 1 103 ? 12.317 -1.515 -18.714 1.00 77.62 103 ASP A C 1
ATOM 793 O O . ASP A 1 103 ? 11.143 -1.847 -18.538 1.00 77.62 103 ASP A O 1
ATOM 797 N N . LEU A 1 104 ? 12.758 -0.288 -18.432 1.00 76.19 104 LEU A N 1
ATOM 798 C CA . LEU A 1 104 ? 11.917 0.796 -17.933 1.00 76.19 104 LEU A CA 1
ATOM 799 C C . LEU A 1 104 ? 10.809 1.137 -18.945 1.00 76.19 104 LEU A C 1
ATOM 801 O O . LEU A 1 104 ? 9.628 1.106 -18.600 1.00 76.19 104 LEU A O 1
ATOM 805 N N . LYS A 1 105 ? 11.173 1.352 -20.218 1.00 80.31 105 LYS A N 1
ATOM 806 C CA . LYS A 1 105 ? 10.207 1.581 -21.313 1.00 80.31 105 LYS A CA 1
ATOM 807 C C . LYS A 1 105 ? 9.294 0.382 -21.558 1.00 80.31 105 LYS A C 1
ATOM 809 O O . LYS A 1 105 ? 8.110 0.553 -21.854 1.00 80.31 105 LYS A O 1
ATOM 814 N N . ARG A 1 106 ? 9.830 -0.836 -21.440 1.00 82.06 106 ARG A N 1
ATOM 815 C CA . ARG A 1 106 ? 9.050 -2.072 -21.577 1.00 82.06 106 ARG A CA 1
ATOM 816 C C . ARG A 1 106 ? 8.011 -2.195 -20.465 1.00 82.06 106 ARG A C 1
ATOM 818 O O . ARG A 1 106 ? 6.868 -2.545 -20.745 1.00 82.06 106 ARG A O 1
ATOM 825 N N . THR A 1 107 ? 8.390 -1.852 -19.236 1.00 80.06 107 THR A N 1
ATOM 826 C CA . THR A 1 107 ? 7.492 -1.812 -18.075 1.00 80.06 107 THR A CA 1
ATOM 827 C C . THR A 1 107 ? 6.413 -0.747 -18.255 1.00 80.06 107 THR A C 1
ATOM 829 O O . THR A 1 107 ? 5.243 -1.040 -18.038 1.00 80.06 107 THR A O 1
ATOM 832 N N . GLU A 1 108 ? 6.768 0.449 -18.726 1.00 81.75 108 GLU A N 1
ATOM 833 C CA . GLU A 1 108 ? 5.815 1.526 -19.036 1.00 81.75 108 GLU A CA 1
ATOM 834 C C . GLU A 1 108 ? 4.784 1.080 -20.085 1.00 81.75 108 GLU A C 1
ATOM 836 O O . GLU A 1 108 ? 3.584 1.100 -19.818 1.00 81.75 108 GLU A O 1
ATOM 841 N N . SER A 1 109 ? 5.240 0.525 -21.212 1.00 83.56 109 SER A N 1
ATOM 842 C CA . SER A 1 109 ? 4.357 0.007 -22.273 1.00 83.56 109 SER A CA 1
ATOM 843 C C . SER A 1 109 ? 3.479 -1.162 -21.800 1.00 83.56 109 SER A C 1
ATOM 845 O O . SER A 1 109 ? 2.338 -1.325 -22.239 1.00 83.56 109 SER A O 1
ATOM 847 N N . TYR A 1 110 ? 4.003 -2.009 -20.907 1.00 85.06 110 TYR A N 1
ATOM 848 C CA . TYR A 1 110 ? 3.252 -3.120 -20.329 1.00 85.06 110 TYR A CA 1
ATOM 849 C C . TYR A 1 110 ? 2.155 -2.622 -19.387 1.00 85.06 110 TYR A C 1
ATOM 851 O O . TYR A 1 110 ? 1.008 -3.050 -19.516 1.00 85.06 110 TYR A O 1
ATOM 859 N N . PHE A 1 111 ? 2.477 -1.706 -18.472 1.00 82.56 111 PHE A N 1
ATOM 860 C CA . PHE A 1 111 ? 1.512 -1.142 -17.528 1.00 82.56 111 PHE A CA 1
ATOM 861 C C . PHE A 1 111 ? 0.474 -0.250 -18.211 1.00 82.56 111 PHE A C 1
ATOM 863 O O . PHE A 1 111 ? -0.672 -0.221 -17.766 1.00 82.56 111 PHE A O 1
ATOM 870 N N . GLU A 1 112 ? 0.815 0.394 -19.325 1.00 80.06 112 GLU A N 1
ATOM 871 C CA . GLU A 1 112 ? -0.146 1.140 -20.138 1.00 80.06 112 GLU A CA 1
ATOM 872 C C . GLU A 1 112 ? -1.258 0.231 -20.695 1.00 80.06 112 GLU A C 1
ATOM 874 O O . GLU A 1 112 ? -2.429 0.607 -20.697 1.00 80.06 112 GLU A O 1
ATOM 879 N N . ARG A 1 113 ? -0.917 -1.002 -21.102 1.00 79.75 113 ARG A N 1
ATOM 880 C CA . ARG A 1 113 ? -1.872 -1.965 -21.686 1.00 79.75 113 ARG A CA 1
ATOM 881 C C . ARG A 1 113 ? -2.495 -2.934 -20.675 1.00 79.75 113 ARG A C 1
ATOM 883 O O . ARG A 1 113 ? -3.640 -3.342 -20.846 1.00 79.75 113 ARG A O 1
ATOM 890 N N . HIS A 1 114 ? -1.752 -3.329 -19.641 1.00 83.31 114 HIS A N 1
ATOM 891 C CA . HIS A 1 114 ? -2.115 -4.409 -18.709 1.00 83.31 114 HIS A CA 1
ATOM 892 C C . HIS A 1 114 ? -2.055 -4.003 -17.229 1.00 83.31 114 HIS A C 1
ATOM 894 O O . HIS A 1 114 ? -2.269 -4.852 -16.358 1.00 83.31 114 HIS A O 1
ATOM 900 N N . GLY A 1 115 ? -1.783 -2.734 -16.907 1.00 77.50 115 GLY A N 1
ATOM 901 C CA . GLY A 1 115 ? -1.578 -2.282 -15.527 1.00 77.50 115 GLY A CA 1
ATOM 902 C C . GLY A 1 115 ? -2.782 -2.528 -14.620 1.00 77.50 115 GLY A C 1
ATOM 903 O O . GLY A 1 115 ? -2.621 -2.979 -13.491 1.00 77.50 115 GLY A O 1
ATOM 904 N N . GLU A 1 116 ? -3.994 -2.340 -15.142 1.00 80.56 116 GLU A N 1
ATOM 905 C CA . GLU A 1 116 ? -5.253 -2.540 -14.412 1.00 80.56 116 GLU A CA 1
ATOM 906 C C . GLU A 1 116 ? -5.405 -3.982 -13.903 1.00 80.56 116 GLU A C 1
ATOM 908 O O . GLU A 1 116 ? -5.540 -4.221 -12.701 1.00 80.56 116 GLU A O 1
ATOM 913 N N . LYS A 1 117 ? -5.287 -4.956 -14.815 1.00 80.31 117 LYS A N 1
ATOM 914 C CA . LYS A 1 117 ? -5.356 -6.389 -14.490 1.00 80.31 117 LYS A CA 1
ATOM 915 C C . LYS A 1 117 ? -4.212 -6.807 -13.575 1.00 80.31 117 LYS A C 1
ATOM 917 O O . LYS A 1 117 ? -4.421 -7.591 -12.655 1.00 80.31 117 LYS A O 1
ATOM 922 N N . THR A 1 118 ? -3.019 -6.264 -13.815 1.00 82.56 118 THR A N 1
ATOM 923 C CA . THR A 1 118 ? -1.823 -6.584 -13.033 1.00 82.56 118 THR A CA 1
ATOM 924 C C . THR A 1 118 ? -2.018 -6.168 -11.580 1.00 82.56 118 THR A C 1
ATOM 926 O O . THR A 1 118 ? -1.844 -7.004 -10.700 1.00 82.56 118 THR A O 1
ATOM 929 N N . ILE A 1 119 ? -2.465 -4.932 -11.317 1.00 80.44 119 ILE A N 1
ATOM 930 C CA . ILE A 1 119 ? -2.732 -4.442 -9.953 1.00 80.44 119 ILE A CA 1
ATOM 931 C C . ILE A 1 119 ? -3.816 -5.260 -9.269 1.00 80.44 119 ILE A C 1
ATOM 933 O O . ILE A 1 119 ? -3.645 -5.649 -8.115 1.00 80.44 119 ILE A O 1
ATOM 937 N N . PHE A 1 120 ? -4.917 -5.522 -9.974 1.00 79.25 120 PHE A N 1
ATOM 938 C CA . PHE A 1 120 ? -6.032 -6.259 -9.400 1.00 79.25 120 PHE A CA 1
ATOM 939 C C . PHE A 1 120 ? -5.612 -7.675 -8.991 1.00 79.25 120 PHE A C 1
ATOM 941 O O . PHE A 1 120 ? -5.782 -8.049 -7.837 1.00 79.25 120 PHE A O 1
ATOM 948 N N . ILE A 1 121 ? -4.985 -8.431 -9.897 1.00 79.94 121 ILE A N 1
ATOM 949 C CA . ILE A 1 121 ? -4.552 -9.813 -9.638 1.00 79.94 121 ILE A CA 1
ATOM 950 C C . ILE A 1 121 ? -3.415 -9.851 -8.613 1.00 79.94 121 ILE A C 1
ATOM 952 O O . ILE A 1 121 ? -3.427 -10.671 -7.698 1.00 79.94 121 ILE A O 1
ATOM 956 N N . GLY A 1 122 ? -2.445 -8.942 -8.726 1.00 76.56 122 GLY A N 1
ATOM 957 C CA . GLY A 1 122 ? -1.288 -8.904 -7.839 1.00 76.56 122 GLY A CA 1
ATOM 958 C C . GLY A 1 122 ? -1.645 -8.623 -6.381 1.00 76.56 122 GLY A C 1
ATOM 959 O O . GLY A 1 122 ? -0.915 -9.057 -5.497 1.00 76.56 122 GLY A O 1
ATOM 960 N N . ARG A 1 123 ? -2.787 -7.976 -6.107 1.00 73.62 123 ARG A N 1
ATOM 961 C CA . ARG A 1 123 ? -3.279 -7.773 -4.735 1.00 73.62 123 ARG A CA 1
ATOM 962 C C . ARG A 1 123 ? -3.757 -9.046 -4.043 1.00 73.62 123 ARG A C 1
ATOM 964 O O . ARG A 1 123 ? -3.721 -9.080 -2.819 1.00 73.62 123 ARG A O 1
ATOM 971 N N . PHE A 1 124 ? -4.139 -10.080 -4.790 1.00 71.00 124 PHE A N 1
ATOM 972 C CA . PHE A 1 124 ? -4.529 -11.377 -4.225 1.00 71.00 124 PHE A CA 1
ATOM 973 C C . PHE A 1 124 ? -3.331 -12.288 -3.925 1.00 71.00 124 PHE A C 1
ATOM 975 O O . PHE A 1 124 ? -3.497 -13.336 -3.310 1.00 71.00 124 PHE A O 1
ATOM 982 N N . ILE A 1 125 ? -2.121 -11.903 -4.346 1.00 76.88 125 ILE A N 1
ATOM 983 C CA . ILE A 1 125 ? -0.898 -12.672 -4.112 1.00 76.88 125 ILE A CA 1
ATOM 984 C C . ILE A 1 125 ? -0.081 -11.949 -3.028 1.00 76.88 125 ILE A C 1
ATOM 986 O O . ILE A 1 125 ? 0.439 -10.867 -3.306 1.00 76.88 125 ILE A O 1
ATOM 990 N N . PRO A 1 126 ? 0.104 -12.523 -1.822 1.00 65.94 126 PRO A N 1
ATOM 991 C CA . PRO A 1 126 ? 0.710 -11.833 -0.677 1.00 65.94 126 PRO A CA 1
ATOM 992 C C . PRO A 1 126 ? 2.062 -11.170 -0.976 1.00 65.94 126 PRO A C 1
ATOM 994 O O . PRO A 1 126 ? 2.274 -10.022 -0.606 1.00 65.94 126 PRO A O 1
ATOM 997 N N . VAL A 1 127 ? 2.950 -11.843 -1.717 1.00 70.38 127 VAL A N 1
ATOM 998 C CA . VAL A 1 127 ? 4.279 -11.310 -2.081 1.00 70.38 127 VAL A CA 1
ATOM 999 C C . VAL A 1 127 ? 4.185 -10.188 -3.118 1.00 70.38 127 VAL A C 1
ATOM 1001 O O . VAL A 1 127 ? 4.856 -9.163 -3.010 1.00 70.38 127 VAL A O 1
ATOM 1004 N N . VAL A 1 128 ? 3.338 -10.367 -4.133 1.00 73.88 128 VAL A N 1
ATOM 1005 C CA . VAL A 1 128 ? 3.204 -9.406 -5.235 1.00 73.88 128 VAL A CA 1
ATOM 1006 C C . VAL A 1 128 ? 2.479 -8.151 -4.759 1.00 73.88 128 VAL A C 1
ATOM 1008 O O . VAL A 1 128 ? 2.847 -7.056 -5.167 1.00 73.88 128 VAL A O 1
ATOM 1011 N N . ARG A 1 129 ? 1.519 -8.281 -3.840 1.00 74.75 129 ARG A N 1
ATOM 1012 C CA . ARG A 1 129 ? 0.731 -7.189 -3.255 1.00 74.75 129 ARG A CA 1
ATOM 1013 C C . ARG A 1 129 ? 1.587 -6.045 -2.711 1.00 74.75 129 ARG A C 1
ATOM 1015 O O . ARG A 1 129 ? 1.269 -4.889 -2.972 1.00 74.75 129 ARG A O 1
ATOM 1022 N N . HIS A 1 130 ? 2.662 -6.350 -1.986 1.00 73.12 130 HIS A N 1
ATOM 1023 C CA . HIS A 1 130 ? 3.545 -5.316 -1.427 1.00 73.12 130 HIS A CA 1
ATOM 1024 C C . HIS A 1 130 ? 4.466 -4.713 -2.492 1.00 73.12 130 HIS A C 1
ATOM 1026 O O . HIS A 1 130 ? 4.807 -3.532 -2.446 1.00 73.12 130 HIS A O 1
ATOM 1032 N N . LEU A 1 131 ? 4.858 -5.520 -3.480 1.00 73.75 131 LEU A N 1
ATOM 1033 C CA . LEU A 1 131 ? 5.812 -5.111 -4.503 1.00 73.75 131 LEU A CA 1
ATOM 1034 C C . LEU A 1 131 ? 5.1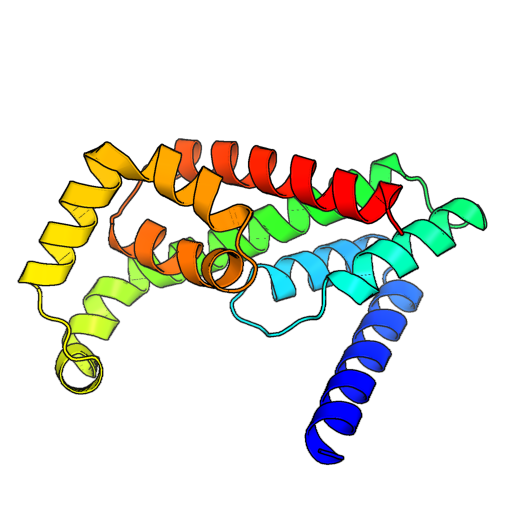62 -4.362 -5.660 1.00 73.75 131 LEU A C 1
ATOM 1036 O O . LEU A 1 131 ? 5.838 -3.538 -6.259 1.00 73.75 131 LEU A O 1
ATOM 1040 N N . ILE A 1 132 ? 3.880 -4.590 -5.960 1.00 76.94 132 ILE A N 1
ATOM 1041 C CA . ILE A 1 132 ? 3.215 -4.110 -7.179 1.00 76.94 132 ILE A CA 1
ATOM 1042 C C . ILE A 1 132 ? 3.093 -2.588 -7.278 1.00 76.94 132 ILE A C 1
ATOM 1044 O O . ILE A 1 132 ? 3.034 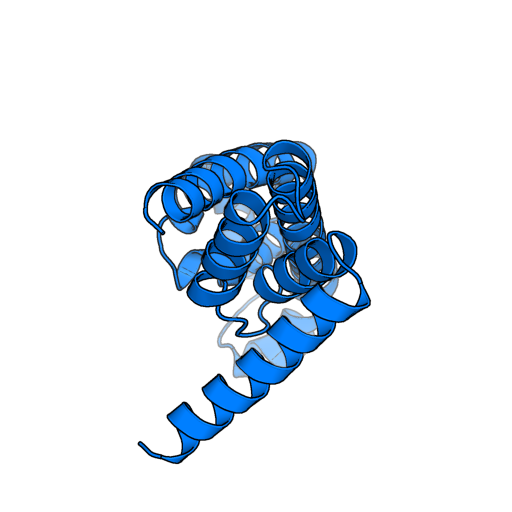-2.042 -8.382 1.00 76.94 132 ILE A O 1
ATOM 1048 N N . SER A 1 133 ? 3.123 -1.891 -6.142 1.00 78.56 133 SER A N 1
ATOM 1049 C CA . SER A 1 133 ? 3.075 -0.429 -6.090 1.00 78.56 133 SER A CA 1
ATOM 1050 C C . SER A 1 133 ? 4.320 0.217 -6.712 1.00 78.56 133 SER A C 1
ATOM 1052 O O . SER A 1 133 ? 4.193 1.247 -7.374 1.00 78.56 133 SER A O 1
ATOM 1054 N N . ILE A 1 134 ? 5.510 -0.394 -6.587 1.00 78.94 134 ILE A N 1
ATOM 1055 C CA . ILE A 1 134 ? 6.739 0.130 -7.213 1.00 78.94 134 ILE A CA 1
ATOM 1056 C C . ILE A 1 134 ? 6.694 0.060 -8.749 1.00 78.94 134 ILE A C 1
ATOM 1058 O O . ILE A 1 134 ? 6.821 1.116 -9.371 1.00 78.94 134 ILE A O 1
ATOM 1062 N N . PRO A 1 135 ? 6.547 -1.115 -9.399 1.00 74.31 135 PRO A N 1
ATOM 1063 C CA . PRO A 1 135 ? 6.557 -1.222 -10.850 1.00 74.31 135 PRO A CA 1
ATOM 1064 C C . PRO A 1 135 ? 5.372 -0.483 -11.475 1.00 74.31 135 PRO A C 1
ATOM 1066 O O . PRO A 1 135 ? 5.533 0.073 -12.556 1.00 74.31 135 PRO A O 1
ATOM 1069 N N . ALA A 1 136 ? 4.234 -0.366 -10.776 1.00 80.06 136 ALA A N 1
ATOM 1070 C CA . ALA A 1 136 ? 3.143 0.507 -11.208 1.00 80.06 136 ALA A CA 1
ATOM 1071 C C . ALA A 1 136 ? 3.559 1.992 -11.245 1.00 80.06 136 ALA A C 1
ATOM 1073 O O . ALA A 1 136 ? 3.202 2.710 -12.181 1.00 80.06 136 ALA A O 1
ATOM 1074 N N . GLY A 1 137 ? 4.344 2.444 -10.259 1.00 80.38 137 GLY A N 1
ATOM 1075 C CA . GLY A 1 137 ? 4.942 3.781 -10.229 1.00 80.38 137 GLY A CA 1
ATOM 1076 C C . GLY A 1 137 ? 5.987 3.996 -11.324 1.00 80.38 137 GLY A C 1
ATOM 1077 O O . GLY A 1 137 ? 5.951 5.013 -12.018 1.00 80.38 137 GLY A O 1
ATOM 1078 N N . ILE A 1 138 ? 6.884 3.022 -11.518 1.00 78.12 138 ILE A N 1
ATOM 1079 C CA . ILE A 1 138 ? 7.916 3.034 -12.569 1.00 78.12 138 ILE A CA 1
ATOM 1080 C C . ILE A 1 138 ? 7.267 3.098 -13.955 1.00 78.12 138 ILE A C 1
ATOM 1082 O O . ILE A 1 138 ? 7.671 3.911 -14.781 1.00 78.12 138 ILE A O 1
ATOM 1086 N N . GLY A 1 139 ? 6.227 2.293 -14.184 1.00 79.25 139 GLY A N 1
ATOM 1087 C CA . GLY A 1 139 ? 5.470 2.251 -15.432 1.00 79.25 139 GLY A CA 1
ATOM 1088 C C . GLY A 1 139 ? 4.515 3.429 -15.644 1.00 79.25 139 GLY A C 1
ATOM 1089 O O . GLY A 1 139 ? 3.697 3.373 -16.554 1.00 79.25 139 GLY A O 1
ATOM 1090 N N . ARG A 1 140 ? 4.577 4.468 -14.793 1.00 76.25 140 ARG A N 1
ATOM 1091 C CA . ARG A 1 140 ? 3.788 5.713 -14.872 1.00 76.25 140 ARG A CA 1
ATOM 1092 C C . ARG A 1 140 ? 2.284 5.509 -15.082 1.00 76.25 140 ARG A C 1
ATOM 1094 O O . ARG A 1 140 ? 1.624 6.353 -15.685 1.00 76.25 140 ARG A O 1
ATOM 1101 N N . MET A 1 141 ? 1.726 4.434 -14.529 1.00 79.44 141 MET A N 1
ATOM 1102 C CA . MET A 1 141 ? 0.295 4.151 -14.633 1.00 79.44 141 MET A CA 1
ATOM 1103 C C . MET A 1 141 ? -0.537 5.314 -14.075 1.00 79.44 141 MET A C 1
ATOM 1105 O O . MET A 1 141 ? -0.135 5.938 -13.096 1.00 79.44 141 MET A O 1
ATOM 1109 N N . ASP A 1 142 ? -1.695 5.611 -14.666 1.00 82.50 142 ASP A N 1
ATOM 1110 C CA . ASP A 1 142 ? -2.567 6.690 -14.192 1.00 82.50 142 ASP A CA 1
ATOM 1111 C C . ASP A 1 142 ? -2.891 6.521 -12.697 1.00 82.50 142 ASP A C 1
ATOM 1113 O O . ASP A 1 142 ? -3.388 5.478 -12.261 1.00 82.50 142 ASP A O 1
ATOM 1117 N N . LEU A 1 143 ? -2.598 7.563 -11.914 1.00 78.50 143 LEU A N 1
ATOM 1118 C CA . LEU A 1 143 ? -2.782 7.583 -10.464 1.00 78.50 143 LEU A CA 1
ATOM 1119 C C . LEU A 1 143 ? -4.230 7.296 -10.062 1.00 78.50 143 LEU A C 1
ATOM 1121 O O . LEU A 1 143 ? -4.460 6.570 -9.101 1.00 78.50 143 LEU A O 1
ATOM 1125 N N . LYS A 1 144 ? -5.210 7.823 -10.805 1.00 80.19 144 LYS A N 1
ATOM 1126 C CA . LYS A 1 144 ? -6.630 7.616 -10.499 1.00 80.19 144 LYS A CA 1
ATOM 1127 C C . LYS A 1 144 ? -6.996 6.150 -10.668 1.00 80.19 144 LYS A C 1
ATOM 1129 O O . LYS A 1 144 ? -7.623 5.572 -9.784 1.00 80.19 144 LYS A O 1
ATOM 1134 N N . LYS A 1 145 ? -6.555 5.532 -11.768 1.00 80.38 145 LYS A N 1
ATOM 1135 C CA . LYS A 1 145 ? -6.772 4.100 -12.013 1.00 80.38 145 LYS A CA 1
ATOM 1136 C C . LYS A 1 145 ? -6.087 3.258 -10.941 1.00 80.38 145 LYS A C 1
ATOM 1138 O O . LYS A 1 145 ? -6.727 2.391 -10.354 1.00 80.38 145 LYS A O 1
ATOM 1143 N N . PHE A 1 146 ? -4.821 3.552 -10.640 1.00 80.94 146 PHE A N 1
ATOM 1144 C CA . PHE A 1 146 ? -4.066 2.878 -9.584 1.00 80.94 146 PHE A CA 1
ATOM 1145 C C . PHE A 1 146 ? -4.811 2.919 -8.245 1.00 80.94 146 PHE A C 1
ATOM 1147 O O . PHE A 1 146 ? -4.990 1.873 -7.622 1.00 80.94 146 PHE A O 1
ATOM 1154 N N . SER A 1 147 ? -5.273 4.101 -7.827 1.00 79.38 147 SER A N 1
ATOM 1155 C CA . SER A 1 147 ? -6.006 4.291 -6.576 1.00 79.38 147 SER A CA 1
ATOM 1156 C C . SER A 1 147 ? -7.324 3.526 -6.558 1.00 79.38 147 SER A C 1
ATOM 1158 O O . SER A 1 147 ? -7.580 2.821 -5.590 1.00 79.38 147 SER A O 1
ATOM 1160 N N . VAL A 1 148 ? -8.133 3.596 -7.620 1.00 81.81 148 VAL A N 1
ATOM 1161 C CA . VAL A 1 148 ? -9.429 2.898 -7.680 1.00 81.81 148 VAL A CA 1
ATOM 1162 C C . VAL A 1 148 ? -9.247 1.382 -7.584 1.00 81.81 148 VAL A C 1
ATOM 1164 O O . VAL A 1 148 ? -9.831 0.755 -6.703 1.00 81.81 148 VAL A O 1
ATOM 1167 N N . TYR A 1 149 ? -8.385 0.790 -8.417 1.00 80.50 149 TYR A N 1
ATOM 1168 C CA . TYR A 1 149 ? -8.117 -0.653 -8.365 1.00 80.50 149 TYR A CA 1
ATOM 1169 C C . TYR A 1 149 ? -7.472 -1.074 -7.040 1.00 80.50 149 TYR A C 1
ATOM 1171 O O . TYR A 1 149 ? -7.732 -2.168 -6.536 1.00 80.50 149 TYR A O 1
ATOM 1179 N N . THR A 1 150 ? -6.667 -0.190 -6.446 1.00 79.44 150 THR A N 1
ATOM 1180 C CA . THR A 1 150 ? -6.065 -0.407 -5.132 1.00 79.44 150 THR A CA 1
ATOM 1181 C C . THR A 1 150 ? -7.095 -0.459 -4.021 1.00 79.44 150 THR A C 1
ATOM 1183 O O . THR A 1 150 ? -7.064 -1.398 -3.229 1.00 79.44 150 THR A O 1
ATOM 1186 N N . VAL A 1 151 ? -8.002 0.517 -3.970 1.00 80.56 151 VAL A N 1
ATOM 1187 C CA . VAL A 1 151 ? -9.072 0.557 -2.971 1.00 80.56 151 VAL A CA 1
ATOM 1188 C C . VAL A 1 151 ? -9.958 -0.667 -3.125 1.00 80.56 151 VAL A C 1
ATOM 1190 O O . VAL A 1 151 ? -10.177 -1.359 -2.143 1.00 80.56 151 VAL A O 1
ATOM 1193 N N . ILE A 1 152 ? -10.387 -1.001 -4.345 1.00 82.25 152 ILE A N 1
ATOM 1194 C CA . ILE A 1 152 ? -11.248 -2.167 -4.582 1.00 82.25 152 ILE A CA 1
ATOM 1195 C C . ILE A 1 152 ? -10.566 -3.454 -4.099 1.00 82.25 152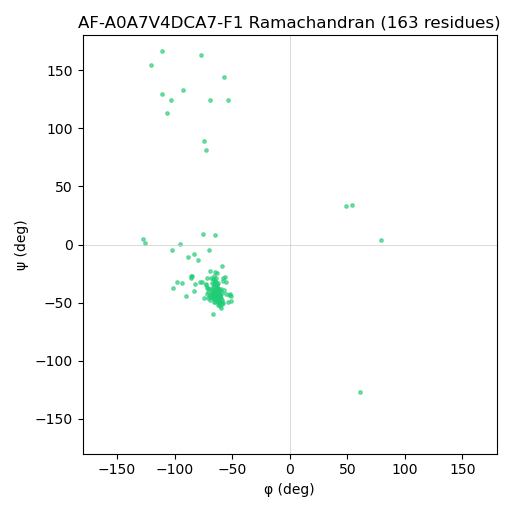 ILE A C 1
ATOM 1197 O O . ILE A 1 152 ? -11.158 -4.214 -3.335 1.00 82.25 152 ILE A O 1
ATOM 1201 N N . GLY A 1 153 ? -9.307 -3.684 -4.486 1.00 78.25 153 GLY A N 1
ATOM 1202 C CA . GLY A 1 153 ? -8.570 -4.875 -4.061 1.00 78.25 153 GLY A CA 1
ATOM 1203 C C . GLY A 1 153 ? -8.312 -4.915 -2.551 1.00 78.25 153 GLY A C 1
ATOM 1204 O O . GLY A 1 153 ? -8.484 -5.961 -1.932 1.00 78.25 153 GLY A O 1
ATOM 1205 N N . ALA A 1 154 ? -7.944 -3.779 -1.943 1.00 72.88 154 ALA A N 1
ATOM 1206 C CA . ALA A 1 154 ? -7.757 -3.669 -0.493 1.00 72.88 154 ALA A CA 1
ATOM 1207 C C . ALA A 1 154 ? -9.059 -3.934 0.266 1.00 72.88 154 ALA A C 1
ATOM 1209 O O . ALA A 1 154 ? -9.058 -4.691 1.226 1.00 72.88 154 ALA A O 1
ATOM 1210 N N . SER A 1 155 ? -10.169 -3.346 -0.176 1.00 76.19 155 SER A N 1
ATOM 1211 C CA . SER A 1 155 ? -11.478 -3.514 0.445 1.00 76.19 155 SER A CA 1
ATOM 1212 C C . SER A 1 155 ? -11.934 -4.969 0.412 1.00 76.19 155 SER A C 1
ATOM 1214 O O . SER A 1 155 ? -12.343 -5.482 1.448 1.00 76.19 155 SER A O 1
ATOM 1216 N N . ILE A 1 156 ? -11.810 -5.654 -0.731 1.00 79.88 156 ILE A N 1
ATOM 1217 C CA . ILE A 1 156 ? -12.170 -7.078 -0.850 1.00 79.88 156 ILE A CA 1
ATOM 1218 C C . ILE A 1 156 ? -11.303 -7.933 0.084 1.00 79.88 156 ILE A C 1
ATOM 1220 O O . ILE A 1 156 ? -11.822 -8.780 0.813 1.00 79.88 156 ILE A O 1
ATOM 1224 N N . TRP A 1 157 ? -9.991 -7.693 0.101 1.00 74.00 157 TRP A N 1
ATOM 1225 C CA . TRP A 1 157 ? -9.055 -8.444 0.937 1.00 74.00 157 TRP A CA 1
ATOM 1226 C C . TRP A 1 157 ? -9.294 -8.219 2.433 1.00 74.00 157 TRP A C 1
ATOM 1228 O O . TRP A 1 157 ? -9.439 -9.172 3.194 1.00 74.00 157 TRP A O 1
ATOM 1238 N N . ASN A 1 158 ? -9.410 -6.957 2.847 1.00 69.75 158 ASN A N 1
ATOM 1239 C CA . ASN A 1 158 ? -9.658 -6.575 4.233 1.00 69.75 158 ASN A CA 1
ATOM 1240 C C . ASN A 1 158 ? -11.007 -7.102 4.722 1.00 69.75 158 ASN A C 1
ATOM 1242 O O . ASN A 1 158 ? -11.101 -7.545 5.861 1.00 69.75 158 ASN A O 1
ATOM 1246 N N . MET A 1 159 ? -12.035 -7.107 3.868 1.00 71.19 159 MET A N 1
ATOM 1247 C CA . MET A 1 159 ? -13.338 -7.682 4.199 1.00 71.19 159 MET A CA 1
ATOM 1248 C C . MET A 1 159 ? -13.257 -9.204 4.351 1.00 71.19 159 MET A C 1
ATOM 1250 O O . MET A 1 159 ? -13.831 -9.744 5.288 1.00 71.19 159 MET A O 1
ATOM 1254 N N . THR A 1 160 ? -12.487 -9.883 3.496 1.00 74.50 160 THR A N 1
ATOM 1255 C CA . THR A 1 160 ? -12.250 -11.333 3.603 1.00 74.50 160 THR A CA 1
ATOM 1256 C C . THR A 1 160 ? -11.526 -11.682 4.904 1.00 74.50 160 THR A C 1
ATOM 1258 O O . THR A 1 160 ? -11.955 -12.583 5.617 1.00 74.50 160 THR A O 1
ATOM 1261 N N . LEU A 1 161 ? -10.471 -10.940 5.258 1.00 68.12 161 LEU A N 1
ATOM 1262 C CA . LEU A 1 161 ? -9.738 -11.141 6.511 1.00 68.12 161 LEU A CA 1
ATOM 1263 C C . LEU A 1 161 ? -10.570 -10.794 7.750 1.00 68.12 161 LEU A C 1
ATOM 1265 O O . LEU A 1 161 ? -10.469 -11.484 8.754 1.00 68.12 161 LEU A O 1
ATOM 1269 N N . ALA A 1 162 ? -11.389 -9.743 7.689 1.00 66.56 162 ALA A N 1
ATOM 1270 C CA . ALA A 1 162 ? -12.231 -9.338 8.810 1.00 66.56 162 ALA A CA 1
ATOM 1271 C C . ALA A 1 162 ? -13.411 -10.295 9.053 1.00 66.56 162 ALA A C 1
ATOM 1273 O O . ALA A 1 162 ? -13.870 -10.394 10.182 1.00 66.56 162 ALA A O 1
ATOM 1274 N N . TYR A 1 163 ? -13.909 -10.976 8.013 1.00 63.62 163 TYR A N 1
ATOM 1275 C CA . TYR A 1 163 ? -14.944 -12.010 8.146 1.00 63.62 163 TYR A CA 1
ATOM 1276 C C . TYR A 1 163 ? -14.382 -13.399 8.469 1.00 63.62 163 TYR A C 1
ATOM 1278 O O . TYR A 1 163 ? -15.092 -14.213 9.050 1.00 63.62 163 TYR A O 1
ATOM 1286 N N . GLY A 1 164 ? -13.155 -13.699 8.034 1.00 59.75 164 GLY A N 1
ATOM 1287 C CA . GLY A 1 164 ? -12.506 -14.990 8.270 1.00 59.75 164 GLY A CA 1
ATOM 1288 C C . GLY A 1 164 ? -11.722 -15.085 9.582 1.00 59.75 164 GLY A C 1
ATOM 1289 O O . GLY A 1 164 ? -11.275 -16.180 9.919 1.00 59.75 164 GLY A O 1
ATOM 1290 N N . GLY A 1 165 ? -11.516 -13.957 10.268 1.00 48.75 165 GLY A N 1
ATOM 1291 C CA . GLY A 1 165 ? -10.806 -13.849 11.546 1.00 48.75 165 GLY A CA 1
ATOM 1292 C C . GLY A 1 165 ? -11.710 -13.930 12.766 1.00 48.75 165 GLY A C 1
ATOM 1293 O O . GLY A 1 165 ? -12.905 -13.581 12.649 1.00 48.75 165 GLY A O 1
#

Nearest PDB structures (foldseek):
  3te1-assembly1_B  TM=2.708E-01  e=5.965E+00  Clostridioides difficile 630
  9dw4-assembly1_A  TM=1.810E-01  e=9.963E+00  Homo sapiens
  7s5v-assembly1_E  TM=1.805E-01  e=9.963E+00  Homo sapiens

Solvent-accessible surface area (backbone atoms only — not comparable to full-atom values): 8364 Å² total; per-residue (Å²): 116,68,71,60,54,52,52,52,51,53,53,49,53,52,51,52,50,37,30,75,72,48,42,58,57,22,44,16,51,52,28,16,42,32,31,22,83,46,94,51,68,58,84,54,54,44,37,52,53,43,51,37,27,76,73,66,78,42,55,67,68,54,50,51,51,26,34,41,52,12,31,4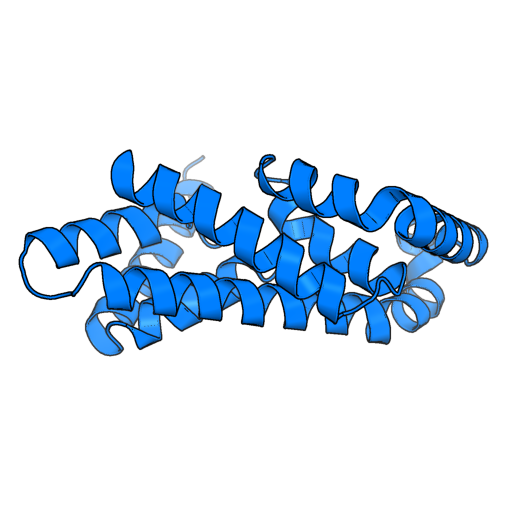4,51,14,30,49,51,33,18,48,48,14,45,67,38,36,63,56,46,40,75,75,40,9,86,81,70,79,45,53,75,69,55,48,53,50,42,23,59,44,28,70,78,44,34,70,61,47,56,42,57,29,52,78,35,78,74,42,39,39,52,48,30,30,60,44,16,50,16,63,44,59,65,69,59,52,50,53,46,46,41,54,40,46,46,55,50,52,50,51,46,49,71,75,86

Sequence (165 aa):
MHWIVEFLSWISKIAIHLISTFGYGGVFLLMAAESMILPVPAELVMPFAGFLVVQGNFKMEAVFLASALGSLFGSLLSYAMGRMGGHRVILRFGKYLLLDLADLKRTESYFERHGEKTIFIGRFIPVVRHLISIPAGIGRMDLKKFSVYTVIGASIWNMTLAYGG

Mean predicted aligned error: 8.45 Å